Protein AF-A0A932GNV1-F1 (afdb_monomer_lite)

Structure (mmCIF, N/CA/C/O backbone):
data_AF-A0A932GNV1-F1
#
_entry.id   AF-A0A932GNV1-F1
#
loop_
_atom_site.group_PDB
_atom_site.id
_atom_site.type_symbol
_atom_site.label_atom_id
_atom_site.label_alt_id
_atom_site.label_comp_id
_atom_site.label_asym_id
_atom_site.label_entity_id
_atom_site.label_seq_id
_atom_site.pdbx_PDB_ins_code
_atom_site.Cartn_x
_atom_site.Cartn_y
_atom_site.Cartn_z
_atom_site.occupancy
_atom_site.B_iso_or_equiv
_atom_site.auth_seq_id
_atom_site.auth_comp_id
_atom_site.auth_asym_id
_atom_site.auth_atom_id
_atom_site.pdbx_PDB_model_num
ATOM 1 N N . ALA A 1 1 ? -1.303 2.553 2.630 1.00 96.12 1 ALA A N 1
ATOM 2 C CA . ALA A 1 1 ? -1.054 2.161 1.232 1.00 96.12 1 ALA A CA 1
ATOM 3 C C . ALA A 1 1 ? 0.148 2.932 0.715 1.00 96.12 1 ALA A C 1
ATOM 5 O O . ALA A 1 1 ? 0.254 4.121 0.994 1.00 96.12 1 ALA A O 1
ATOM 6 N N . VAL A 1 2 ? 1.046 2.265 0.000 1.00 97.94 2 VAL A N 1
ATOM 7 C CA . VAL A 1 2 ? 2.166 2.912 -0.697 1.00 97.94 2 VAL A CA 1
ATOM 8 C C . VAL A 1 2 ? 2.013 2.570 -2.168 1.00 97.94 2 VAL A C 1
ATOM 10 O O . VAL A 1 2 ? 1.942 1.389 -2.509 1.00 97.94 2 VAL A O 1
ATOM 13 N N . VAL A 1 3 ? 1.813 3.594 -2.993 1.00 97.81 3 VAL A N 1
ATOM 14 C CA . VAL A 1 3 ? 1.373 3.457 -4.385 1.00 97.81 3 VAL A CA 1
ATOM 15 C C . VAL A 1 3 ? 2.179 4.428 -5.249 1.00 97.81 3 VAL A C 1
AT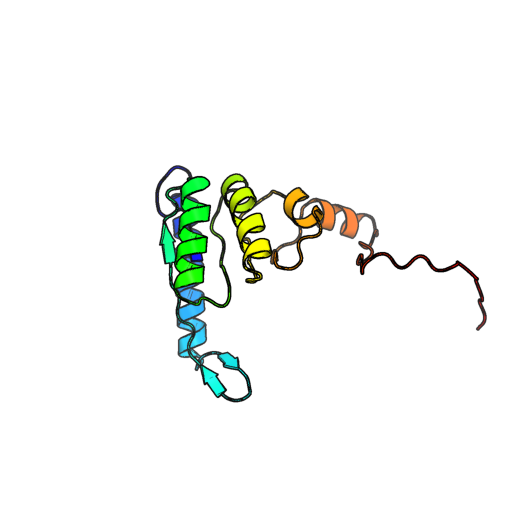OM 17 O O . VAL A 1 3 ? 2.303 5.581 -4.847 1.00 97.81 3 VAL A O 1
ATOM 20 N N . PRO A 1 4 ? 2.659 4.028 -6.441 1.00 97.69 4 PRO A N 1
ATOM 21 C CA . PRO A 1 4 ? 3.335 4.941 -7.360 1.00 97.69 4 PRO A CA 1
ATOM 22 C C . PRO A 1 4 ? 2.316 5.871 -8.023 1.00 97.69 4 PRO A C 1
ATOM 24 O O . PRO A 1 4 ? 1.792 5.564 -9.091 1.00 97.69 4 PRO A O 1
ATOM 27 N N . LEU A 1 5 ? 1.988 6.993 -7.386 1.00 97.94 5 LEU A N 1
ATOM 28 C CA . LEU A 1 5 ? 1.084 8.007 -7.942 1.00 97.94 5 LEU A CA 1
ATOM 29 C C . LEU A 1 5 ? 1.794 8.877 -8.981 1.00 97.94 5 LEU A C 1
ATOM 31 O O . LEU A 1 5 ? 1.151 9.421 -9.880 1.00 97.94 5 LEU A O 1
ATOM 35 N N . THR A 1 6 ? 3.121 8.954 -8.893 1.00 98.12 6 THR A N 1
ATOM 36 C CA . THR A 1 6 ? 3.987 9.577 -9.893 1.00 98.12 6 THR A CA 1
ATOM 37 C C . THR A 1 6 ? 5.097 8.620 -10.356 1.00 98.12 6 THR A C 1
ATOM 39 O O . THR A 1 6 ? 5.236 7.491 -9.875 1.00 98.12 6 THR A O 1
ATOM 42 N N . GLY A 1 7 ? 5.875 9.047 -11.355 1.00 97.00 7 GLY A N 1
ATOM 43 C CA . GLY A 1 7 ? 6.956 8.250 -11.940 1.00 97.00 7 GLY A CA 1
ATOM 44 C C . GLY A 1 7 ? 6.488 7.244 -13.000 1.00 97.00 7 GLY A C 1
ATOM 45 O O . GLY A 1 7 ? 5.391 7.343 -13.553 1.00 97.00 7 GLY A O 1
ATOM 46 N N . ARG A 1 8 ? 7.348 6.267 -13.321 1.00 97.69 8 ARG A N 1
ATOM 47 C CA . ARG A 1 8 ? 7.145 5.334 -14.450 1.00 97.69 8 ARG A CA 1
ATOM 48 C C . ARG A 1 8 ? 5.921 4.422 -14.315 1.00 97.69 8 ARG A C 1
ATOM 50 O O . ARG A 1 8 ? 5.425 3.933 -15.326 1.00 97.69 8 ARG A O 1
ATOM 57 N N . TYR A 1 9 ? 5.434 4.192 -13.096 1.00 97.06 9 TYR A N 1
ATOM 58 C CA . TYR A 1 9 ? 4.270 3.346 -12.827 1.00 97.06 9 TYR A CA 1
ATOM 59 C C . TYR A 1 9 ? 2.993 4.145 -12.514 1.00 97.06 9 TYR A C 1
ATOM 61 O O . TYR A 1 9 ? 1.975 3.535 -12.185 1.00 97.06 9 TYR A O 1
ATOM 69 N N . ALA A 1 10 ? 3.001 5.476 -12.684 1.00 97.38 10 ALA A N 1
ATOM 70 C CA . ALA A 1 10 ? 1.889 6.371 -12.339 1.00 97.38 10 ALA A CA 1
ATOM 71 C C . ALA A 1 10 ? 0.525 5.926 -12.895 1.00 97.38 10 ALA A C 1
ATOM 73 O O . ALA A 1 10 ? -0.484 5.960 -12.196 1.00 97.38 10 ALA A O 1
ATOM 74 N N . SER A 1 11 ? 0.483 5.451 -14.146 1.00 96.94 11 SER A N 1
ATOM 75 C CA . SER A 1 11 ? -0.765 4.986 -14.771 1.00 96.94 11 SER A CA 1
ATOM 76 C C . SER A 1 11 ? -1.371 3.765 -14.063 1.00 96.94 11 SER A C 1
ATOM 78 O O . SER A 1 11 ? -2.591 3.675 -13.910 1.00 96.94 11 SER A O 1
ATOM 80 N N . LEU A 1 12 ? -0.534 2.835 -13.592 1.00 95.50 12 LEU A N 1
ATOM 81 C CA . LEU A 1 12 ? -0.990 1.692 -12.799 1.00 95.50 12 LEU A CA 1
ATOM 82 C C . LEU A 1 12 ? -1.352 2.129 -11.378 1.00 95.50 12 LEU A C 1
ATOM 84 O O . LEU A 1 12 ? -2.379 1.704 -10.852 1.00 95.50 12 LEU A O 1
ATOM 88 N N . GLY A 1 13 ? -0.555 3.011 -10.773 1.00 97.12 13 GLY A N 1
ATOM 89 C CA . GLY A 1 13 ? -0.839 3.540 -9.444 1.00 97.12 13 GLY A CA 1
ATOM 90 C C . GLY A 1 13 ? -2.155 4.311 -9.370 1.00 97.12 13 GLY A C 1
ATOM 91 O O . GLY A 1 13 ? -2.888 4.149 -8.400 1.00 97.12 13 GLY A O 1
ATOM 92 N N . ALA A 1 14 ? -2.525 5.057 -10.414 1.00 97.69 14 ALA A N 1
ATOM 93 C CA . ALA A 1 14 ? -3.823 5.728 -10.496 1.00 97.69 14 ALA A CA 1
ATOM 94 C C . ALA A 1 14 ? -4.996 4.730 -10.462 1.00 97.69 14 ALA A C 1
ATOM 96 O O . ALA A 1 14 ? -5.965 4.933 -9.733 1.00 97.69 14 ALA A O 1
ATOM 97 N N . GLN A 1 15 ? -4.891 3.615 -11.194 1.00 96.81 15 GLN A N 1
ATOM 98 C CA . GLN A 1 15 ? -5.907 2.555 -11.168 1.00 96.81 15 GLN A CA 1
ATOM 99 C C . GLN A 1 15 ? -6.000 1.899 -9.785 1.00 96.81 15 GLN A C 1
ATOM 101 O O . GLN A 1 15 ? -7.098 1.687 -9.270 1.00 96.81 15 GLN A O 1
ATOM 106 N N . VAL A 1 16 ? -4.850 1.626 -9.161 1.00 96.81 16 VAL A N 1
ATOM 107 C CA . VAL A 1 16 ? -4.769 1.069 -7.805 1.00 96.81 16 VAL A CA 1
ATOM 108 C C . VAL A 1 16 ? -5.390 2.013 -6.772 1.00 96.81 16 VAL A C 1
ATOM 110 O O . VAL A 1 16 ? -6.21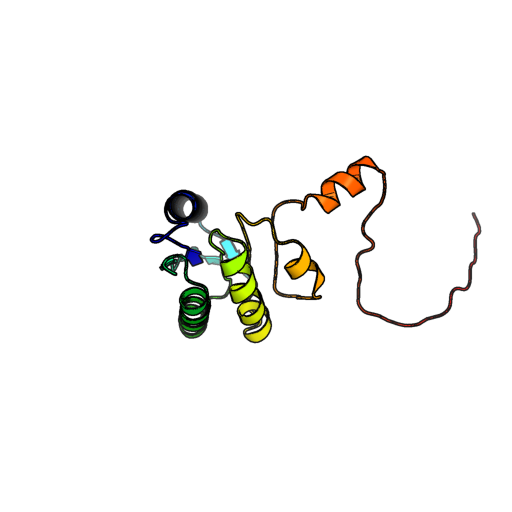1 1.574 -5.966 1.00 96.81 16 VAL A O 1
ATOM 113 N N . LYS A 1 17 ? -5.043 3.305 -6.814 1.00 97.38 17 LYS A N 1
ATOM 114 C CA . LYS A 1 17 ? -5.599 4.339 -5.933 1.00 97.38 17 LYS A CA 1
ATOM 115 C C . LYS A 1 17 ? -7.120 4.358 -6.012 1.00 97.38 17 LYS A C 1
ATOM 117 O O . LYS A 1 17 ? -7.774 4.239 -4.979 1.00 97.38 17 LYS A O 1
ATOM 122 N N . ASN A 1 18 ? -7.662 4.430 -7.227 1.00 97.69 18 ASN A N 1
ATOM 123 C CA . ASN A 1 18 ? -9.106 4.458 -7.442 1.00 97.69 18 ASN A CA 1
ATOM 124 C C . ASN A 1 18 ? -9.778 3.201 -6.871 1.00 97.69 18 ASN A C 1
ATOM 126 O O . ASN A 1 18 ? -10.798 3.299 -6.196 1.00 97.69 18 ASN A O 1
ATOM 130 N N . GLY A 1 19 ? -9.188 2.020 -7.086 1.00 96.50 19 GLY A N 1
ATOM 131 C CA . GLY A 1 19 ? -9.701 0.769 -6.527 1.00 96.50 19 GLY A CA 1
ATOM 132 C C . GLY A 1 19 ? -9.745 0.767 -4.997 1.00 96.50 19 GLY A C 1
ATOM 133 O O . GLY A 1 19 ? -10.740 0.338 -4.413 1.00 96.50 19 GLY A O 1
ATOM 134 N N . TYR A 1 20 ? -8.699 1.276 -4.338 1.00 97.38 20 TYR A N 1
ATOM 135 C CA . TYR A 1 20 ? -8.675 1.386 -2.879 1.00 97.38 20 TYR A CA 1
ATOM 136 C C . TYR A 1 20 ? -9.690 2.392 -2.342 1.00 97.38 20 TYR A C 1
ATOM 138 O O . TYR A 1 20 ? -10.375 2.086 -1.368 1.00 97.38 20 TYR A O 1
ATOM 146 N N . GLU A 1 21 ? -9.813 3.558 -2.970 1.00 97.56 21 GLU A N 1
ATOM 147 C CA . GLU A 1 21 ? -10.770 4.588 -2.556 1.00 97.56 21 GLU A CA 1
ATOM 148 C C . GLU A 1 21 ? -12.211 4.086 -2.674 1.00 97.56 21 GLU A C 1
ATOM 150 O O . GLU A 1 21 ? -12.949 4.136 -1.690 1.00 97.56 21 GLU A O 1
ATOM 155 N N . ILE A 1 22 ? -12.570 3.488 -3.816 1.00 98.06 22 ILE A N 1
ATOM 156 C CA . ILE A 1 22 ? -13.899 2.898 -4.040 1.00 98.06 22 ILE A CA 1
ATOM 157 C C . ILE A 1 22 ? -14.190 1.798 -3.012 1.00 98.06 22 ILE A C 1
ATOM 159 O O . ILE A 1 22 ? -15.284 1.739 -2.450 1.00 98.06 22 ILE A O 1
ATOM 163 N N . ALA A 1 23 ? -13.220 0.919 -2.739 1.00 96.44 23 ALA A N 1
ATOM 164 C CA . ALA A 1 23 ? -13.406 -0.161 -1.773 1.00 96.44 23 ALA A CA 1
ATOM 165 C C . ALA A 1 23 ? -13.643 0.374 -0.352 1.00 96.44 23 ALA A C 1
ATOM 167 O O . ALA A 1 23 ? -14.549 -0.093 0.338 1.00 96.44 23 ALA A O 1
ATOM 168 N N . VAL A 1 24 ? -12.852 1.357 0.084 1.00 97.56 24 VAL A N 1
ATOM 169 C CA . VAL A 1 24 ? -12.976 1.965 1.417 1.00 97.56 24 VAL A CA 1
ATOM 170 C C . VAL A 1 24 ? -14.291 2.719 1.553 1.00 97.56 24 VAL A C 1
ATOM 172 O O . VAL A 1 24 ? -14.972 2.559 2.566 1.00 97.56 24 VAL A O 1
ATOM 175 N N . GLU A 1 25 ? -14.678 3.488 0.536 1.00 97.88 25 GLU A N 1
ATOM 176 C CA . GLU A 1 25 ? -15.966 4.176 0.493 1.00 97.88 25 GLU A CA 1
ATOM 177 C C . GLU A 1 25 ? -17.119 3.180 0.632 1.00 97.88 25 GLU A C 1
ATOM 179 O O . GLU A 1 25 ? -17.949 3.318 1.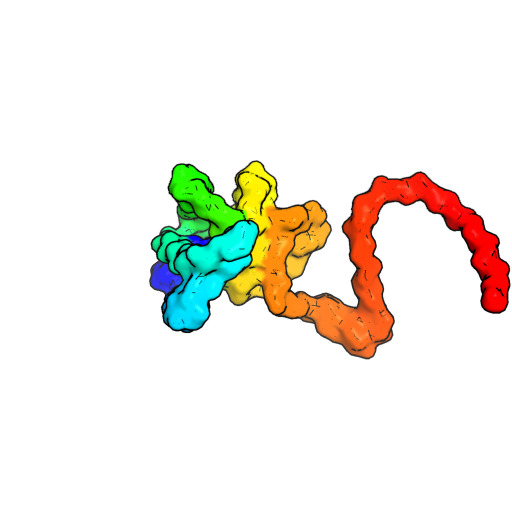531 1.00 97.88 25 GLU A O 1
ATOM 184 N N . HIS A 1 26 ? -17.124 2.127 -0.188 1.00 98.06 26 HIS A N 1
ATOM 185 C CA . HIS A 1 26 ? -18.185 1.127 -0.184 1.00 98.06 26 HIS A CA 1
ATOM 186 C C . HIS A 1 26 ? -18.281 0.379 1.156 1.00 98.06 26 HIS A C 1
ATOM 188 O O . HIS A 1 26 ? -19.373 0.239 1.710 1.00 98.06 26 HIS A O 1
ATOM 194 N N . ILE A 1 27 ? -17.148 -0.051 1.725 1.00 97.69 27 ILE A N 1
ATOM 195 C CA . ILE A 1 27 ? -17.120 -0.730 3.030 1.00 97.69 27 ILE A CA 1
ATOM 196 C C . ILE A 1 27 ? -17.627 0.202 4.134 1.00 97.69 27 ILE A C 1
ATOM 198 O O . ILE A 1 27 ? -18.435 -0.199 4.974 1.00 97.69 27 ILE A O 1
ATOM 202 N N . ASN A 1 28 ? -17.182 1.458 4.137 1.00 98.00 28 ASN A N 1
ATOM 203 C CA . ASN A 1 28 ? -17.594 2.426 5.146 1.00 98.00 28 ASN A CA 1
ATOM 204 C C . ASN A 1 28 ? -19.076 2.806 5.015 1.00 98.00 28 ASN A C 1
ATOM 206 O O . ASN A 1 28 ? -19.742 2.961 6.042 1.00 98.00 28 ASN A O 1
ATOM 210 N N . ALA A 1 29 ? -19.604 2.901 3.792 1.00 97.44 29 ALA A N 1
ATOM 211 C CA . ALA A 1 29 ? -21.026 3.114 3.523 1.00 97.44 29 ALA A CA 1
ATOM 212 C C . ALA A 1 29 ? -21.889 1.929 3.993 1.00 97.44 29 ALA A C 1
ATOM 214 O O . ALA A 1 29 ? -22.971 2.135 4.539 1.00 97.44 29 ALA A O 1
ATOM 215 N N . ALA A 1 30 ? -21.377 0.697 3.895 1.00 96.94 30 ALA A N 1
ATOM 216 C CA . ALA A 1 30 ? -22.016 -0.510 4.434 1.00 96.94 30 ALA A CA 1
ATOM 217 C C . ALA A 1 30 ? -21.949 -0.624 5.978 1.00 96.94 30 ALA A C 1
ATOM 219 O O . ALA A 1 30 ? -22.399 -1.612 6.568 1.00 96.94 30 ALA A O 1
ATOM 220 N N . GLY A 1 31 ? -21.410 0.390 6.661 1.00 94.56 31 GLY A N 1
ATOM 221 C CA . GLY A 1 31 ? -21.304 0.443 8.118 1.00 94.56 31 GLY A CA 1
ATOM 222 C C . GLY A 1 31 ? -19.962 -0.037 8.674 1.00 94.56 31 GLY A C 1
ATOM 223 O O . GLY A 1 31 ? -19.855 -0.222 9.887 1.00 94.56 31 GLY A O 1
ATOM 224 N N . GLY A 1 32 ? -18.949 -0.208 7.823 1.00 95.62 32 GLY A N 1
ATOM 225 C CA . GLY A 1 32 ? -17.586 -0.553 8.214 1.00 95.62 32 GLY A CA 1
ATOM 226 C C . GLY A 1 32 ? -17.363 -2.048 8.448 1.00 95.62 32 GLY A C 1
ATOM 227 O O . GLY A 1 32 ? -18.121 -2.901 7.990 1.00 95.62 32 GLY A O 1
ATOM 228 N N . VAL A 1 33 ? -16.294 -2.367 9.175 1.00 94.56 33 VAL A N 1
ATOM 229 C CA . VAL A 1 33 ? -15.871 -3.734 9.505 1.00 94.56 33 VAL A CA 1
ATOM 230 C C . VAL A 1 33 ? -16.130 -4.053 10.972 1.00 94.56 33 VAL A C 1
ATOM 232 O O . VAL A 1 33 ? -15.968 -3.201 11.844 1.00 94.56 33 VAL A O 1
ATOM 235 N N . THR A 1 34 ? -16.513 -5.295 11.263 1.00 95.00 34 THR A N 1
ATOM 236 C CA . THR A 1 34 ? -16.674 -5.766 12.644 1.00 95.00 34 THR A CA 1
ATOM 237 C C . THR A 1 34 ? -15.349 -6.306 13.169 1.00 95.00 34 THR A C 1
ATOM 239 O O . THR A 1 34 ? -14.837 -7.298 12.656 1.00 95.00 34 THR A O 1
ATOM 242 N N . VAL A 1 35 ? -14.822 -5.701 14.232 1.00 92.31 35 VAL A N 1
ATOM 243 C CA . VAL A 1 35 ? -13.612 -6.147 14.933 1.00 92.31 35 VAL A CA 1
ATOM 244 C C . VAL A 1 35 ? -13.950 -6.320 16.408 1.00 92.31 35 VAL A C 1
ATOM 246 O O . VAL A 1 35 ? -14.395 -5.382 17.066 1.00 92.31 35 VAL A O 1
ATOM 249 N N . GLY A 1 36 ? -13.811 -7.544 16.926 1.00 92.25 36 GLY A N 1
ATOM 250 C CA . GLY A 1 36 ? -14.141 -7.849 18.324 1.00 92.25 36 GLY A CA 1
ATOM 251 C C . GLY A 1 36 ? -15.586 -7.496 18.708 1.00 92.25 36 GLY A C 1
ATOM 252 O O . GLY A 1 36 ? -15.828 -7.008 19.807 1.00 92.25 36 GLY A O 1
ATOM 253 N N . GLY A 1 37 ? -16.538 -7.663 17.783 1.00 93.62 37 GLY A N 1
ATOM 254 C CA . GLY A 1 37 ? -17.953 -7.332 17.992 1.00 93.62 37 GLY A CA 1
ATOM 255 C C . GLY A 1 37 ? -18.312 -5.847 17.848 1.00 93.62 37 GLY A C 1
ATOM 256 O O . GLY A 1 37 ? -19.487 -5.503 17.942 1.00 93.62 37 GLY A O 1
ATOM 257 N N . LYS A 1 38 ? -17.344 -4.961 17.578 1.00 95.38 38 LYS A N 1
ATOM 258 C CA . LYS A 1 38 ? -17.581 -3.529 17.342 1.00 95.38 38 LYS A CA 1
ATOM 259 C C . LYS A 1 38 ? -17.457 -3.196 15.860 1.00 95.38 38 LYS A C 1
ATOM 261 O O . LYS A 1 38 ? -16.522 -3.651 15.208 1.00 95.38 38 LYS A O 1
ATOM 266 N N . LYS A 1 39 ? -18.371 -2.375 15.338 1.00 95.06 39 LYS A N 1
ATOM 267 C CA . LYS A 1 39 ? -18.251 -1.813 13.986 1.00 95.06 39 LYS A CA 1
ATOM 268 C C . LYS A 1 39 ? -17.257 -0.653 13.989 1.00 95.06 39 LYS A C 1
ATOM 270 O O . LYS A 1 39 ? -17.375 0.252 14.812 1.00 95.06 39 LYS A O 1
ATOM 275 N N . MET A 1 40 ? -16.305 -0.675 13.064 1.00 96.06 40 MET A N 1
ATOM 276 C CA . MET A 1 40 ? -15.290 0.362 12.884 1.00 96.06 40 MET A CA 1
ATOM 277 C C . MET A 1 40 ? -15.189 0.740 11.410 1.00 96.06 40 MET A C 1
ATOM 279 O O . MET A 1 40 ? -15.300 -0.120 10.536 1.00 96.06 40 MET A O 1
ATOM 283 N N . LYS A 1 41 ? -14.957 2.021 11.124 1.00 96.12 41 LYS A N 1
ATOM 284 C CA . LYS A 1 41 ? -14.651 2.472 9.764 1.00 96.12 41 LYS A CA 1
ATOM 285 C C . LYS A 1 41 ? -13.188 2.190 9.431 1.00 96.12 41 LYS A C 1
ATOM 287 O O . LYS A 1 41 ? -12.337 2.175 10.316 1.00 96.12 41 LYS A O 1
ATOM 292 N N . ILE A 1 42 ? -12.919 1.975 8.151 1.00 96.19 42 ILE A N 1
ATOM 293 C CA . ILE A 1 42 ? -11.570 1.872 7.607 1.00 96.19 42 ILE A CA 1
ATOM 294 C C . ILE A 1 42 ? -11.068 3.282 7.304 1.00 96.19 42 ILE A C 1
ATOM 296 O O . ILE A 1 42 ? -11.746 4.049 6.618 1.00 96.19 42 ILE A O 1
ATOM 300 N N . GLU A 1 43 ? -9.868 3.591 7.778 1.00 96.38 43 GLU A N 1
ATOM 301 C CA . GLU A 1 43 ? -9.111 4.774 7.384 1.00 96.38 43 GLU A CA 1
ATOM 302 C C . GLU A 1 43 ? -7.994 4.364 6.417 1.00 96.38 43 GLU A C 1
ATOM 304 O O . GLU A 1 43 ? -7.257 3.407 6.667 1.00 96.38 43 GLU A O 1
ATOM 309 N N . LEU A 1 44 ? -7.882 5.078 5.295 1.00 97.25 44 LEU A N 1
ATOM 310 C CA . LEU A 1 44 ? -6.878 4.821 4.268 1.00 97.25 44 LEU A CA 1
ATOM 311 C C . LEU A 1 44 ? -5.852 5.952 4.236 1.00 97.25 44 LEU A C 1
ATOM 313 O O . LEU A 1 44 ? -6.079 6.986 3.617 1.00 97.25 44 LEU A O 1
ATOM 317 N N . ALA A 1 45 ? -4.687 5.718 4.834 1.00 97.62 45 ALA A N 1
ATOM 318 C CA . ALA A 1 45 ? -3.508 6.545 4.601 1.00 97.62 45 ALA A CA 1
ATOM 319 C C . ALA A 1 45 ? -2.807 6.087 3.312 1.00 97.62 45 ALA A C 1
ATOM 321 O O . ALA A 1 45 ? -2.458 4.907 3.184 1.00 97.62 45 ALA A O 1
ATOM 322 N N . MET A 1 46 ? -2.587 6.990 2.355 1.00 97.75 46 MET A N 1
ATOM 323 C CA . MET A 1 46 ? -1.918 6.695 1.084 1.00 97.75 46 MET A CA 1
ATOM 324 C C . MET A 1 46 ? -0.722 7.622 0.874 1.00 97.75 46 MET A C 1
ATOM 326 O O . MET A 1 46 ? -0.849 8.832 1.034 1.00 97.75 46 MET A O 1
ATOM 330 N N . LEU A 1 47 ? 0.428 7.051 0.514 1.00 98.44 47 LEU A N 1
ATOM 331 C CA . LEU A 1 47 ? 1.658 7.789 0.233 1.00 98.44 47 LEU A CA 1
ATOM 332 C C . LEU A 1 47 ? 2.197 7.426 -1.151 1.00 98.44 47 LEU A C 1
ATOM 334 O O . LEU A 1 47 ? 2.174 6.254 -1.533 1.00 98.44 47 LEU A O 1
ATOM 338 N N . ASP A 1 48 ? 2.716 8.431 -1.854 1.00 98.50 48 ASP A N 1
ATOM 339 C CA . ASP A 1 48 ? 3.414 8.253 -3.126 1.00 98.50 48 ASP A CA 1
ATOM 340 C C . ASP A 1 48 ? 4.858 7.780 -2.899 1.00 98.50 48 ASP A C 1
ATOM 342 O O . ASP A 1 48 ? 5.597 8.355 -2.083 1.00 98.50 48 ASP A O 1
ATOM 346 N N . ASP A 1 49 ? 5.246 6.724 -3.612 1.00 98.12 49 ASP A N 1
ATOM 347 C CA . ASP A 1 49 ? 6.625 6.230 -3.685 1.00 98.12 49 ASP A CA 1
ATOM 348 C C . ASP A 1 49 ? 7.376 6.711 -4.935 1.00 98.12 49 ASP A C 1
ATOM 350 O O . ASP A 1 49 ? 8.578 6.480 -5.047 1.00 98.12 49 ASP A O 1
ATOM 354 N N . GLU A 1 50 ? 6.697 7.410 -5.848 1.00 98.38 50 GLU A N 1
ATOM 355 C CA . GLU A 1 50 ? 7.262 7.999 -7.065 1.00 98.38 50 GLU A CA 1
ATOM 356 C C . GLU A 1 50 ? 7.917 6.966 -8.000 1.00 98.38 50 GLU A C 1
ATOM 358 O O . GLU A 1 50 ? 8.801 7.284 -8.799 1.00 98.38 50 GLU A O 1
ATOM 363 N N . SER A 1 51 ? 7.474 5.707 -7.917 1.00 98.00 51 SER A N 1
ATOM 364 C CA . SER A 1 51 ? 8.087 4.565 -8.598 1.00 98.00 51 SER A CA 1
ATOM 365 C C . SER A 1 51 ? 9.540 4.290 -8.182 1.00 98.00 51 SER A C 1
ATOM 367 O O . SER A 1 51 ? 10.324 3.770 -8.983 1.00 98.00 51 SER A O 1
ATOM 369 N N . ASP A 1 52 ? 9.899 4.619 -6.939 1.00 98.31 52 ASP A N 1
ATOM 370 C CA . ASP A 1 52 ? 11.231 4.411 -6.374 1.00 98.31 52 ASP A CA 1
ATOM 371 C C . ASP A 1 52 ? 11.212 3.441 -5.178 1.00 98.31 52 ASP A C 1
ATOM 373 O O . ASP A 1 52 ? 10.440 3.565 -4.220 1.00 98.31 52 ASP A O 1
ATOM 377 N N . ALA A 1 53 ? 12.104 2.451 -5.217 1.00 97.38 53 ALA A N 1
ATOM 378 C CA . ALA A 1 53 ? 12.184 1.399 -4.205 1.00 97.38 53 ALA A CA 1
ATOM 379 C C . ALA A 1 53 ? 12.654 1.919 -2.833 1.00 97.38 53 ALA A C 1
ATOM 381 O O . ALA A 1 53 ? 12.179 1.458 -1.793 1.00 97.38 53 ALA A O 1
ATOM 382 N N . THR A 1 54 ? 13.549 2.910 -2.808 1.00 97.88 54 THR A N 1
ATOM 383 C CA . THR A 1 54 ? 14.034 3.522 -1.561 1.00 97.88 54 THR A CA 1
ATOM 384 C C . THR A 1 54 ? 12.920 4.327 -0.905 1.00 97.88 54 THR A C 1
ATOM 386 O O . THR A 1 54 ? 12.683 4.222 0.304 1.00 97.88 54 THR A O 1
ATOM 389 N N . LYS A 1 55 ? 12.169 5.088 -1.709 1.00 98.38 55 LYS A N 1
ATOM 390 C CA . LYS A 1 55 ? 10.985 5.809 -1.243 1.00 98.38 55 LYS A CA 1
ATOM 391 C C . LYS A 1 55 ? 9.934 4.837 -0.733 1.00 98.38 55 LYS A C 1
ATOM 393 O O . LYS A 1 55 ? 9.455 5.058 0.376 1.00 98.38 55 LYS A O 1
ATOM 398 N N . THR A 1 56 ? 9.675 3.732 -1.436 1.00 98.19 56 THR A N 1
ATOM 399 C CA . THR A 1 56 ? 8.756 2.668 -0.988 1.00 98.19 56 THR A CA 1
ATOM 400 C C . THR A 1 56 ? 9.057 2.232 0.448 1.00 98.19 56 THR A C 1
ATOM 402 O O . THR A 1 56 ? 8.168 2.257 1.301 1.00 98.19 56 THR A O 1
ATOM 405 N N . VAL A 1 57 ? 10.322 1.917 0.750 1.00 98.12 57 VAL A N 1
ATOM 406 C CA . VAL A 1 57 ? 10.763 1.552 2.107 1.00 98.12 57 VAL A CA 1
ATOM 407 C C . VAL A 1 57 ? 10.473 2.673 3.106 1.00 98.12 57 VAL A C 1
ATOM 409 O O . VAL A 1 57 ? 9.827 2.437 4.126 1.00 98.12 57 VAL A O 1
ATOM 412 N N . SER A 1 58 ? 10.889 3.905 2.799 1.00 98.38 58 SER A N 1
ATOM 413 C CA . SER A 1 58 ? 10.693 5.046 3.706 1.00 98.38 58 SER A CA 1
ATOM 414 C C . SER A 1 58 ? 9.212 5.349 3.986 1.00 98.38 58 SER A C 1
ATOM 416 O O . SER A 1 58 ? 8.855 5.709 5.110 1.00 98.38 58 SER A O 1
ATOM 418 N N . ARG A 1 59 ? 8.330 5.181 2.988 1.00 98.62 59 ARG A N 1
ATOM 419 C CA . ARG A 1 59 ? 6.882 5.389 3.129 1.00 98.62 59 ARG A CA 1
ATOM 420 C C . ARG A 1 59 ? 6.248 4.309 3.993 1.00 98.62 59 ARG A C 1
ATOM 422 O O . ARG A 1 59 ? 5.418 4.637 4.835 1.00 98.62 59 ARG A O 1
ATOM 429 N N . LEU A 1 60 ? 6.655 3.050 3.834 1.00 98.38 60 LEU A N 1
ATOM 430 C CA . LEU A 1 60 ? 6.166 1.962 4.681 1.00 98.38 60 LEU A CA 1
ATOM 431 C C . LEU A 1 60 ? 6.576 2.160 6.140 1.00 98.38 60 LEU A C 1
ATOM 433 O O . LEU A 1 60 ? 5.720 2.070 7.011 1.00 98.38 60 LEU A O 1
ATOM 437 N N . GLU A 1 61 ? 7.833 2.519 6.407 1.00 98.19 61 GLU A N 1
ATOM 438 C CA . GLU A 1 61 ? 8.291 2.830 7.770 1.00 98.19 61 GLU A CA 1
ATOM 439 C C . GLU A 1 61 ? 7.534 4.030 8.368 1.00 98.19 61 GLU A C 1
ATOM 441 O O . GLU A 1 61 ? 7.138 4.006 9.533 1.00 98.19 61 GLU A O 1
ATOM 446 N N . SER A 1 62 ? 7.246 5.054 7.555 1.00 98.38 62 SER A N 1
ATOM 447 C CA . SER A 1 62 ? 6.440 6.208 7.984 1.00 98.38 62 SER A CA 1
ATOM 448 C C . SER A 1 62 ? 5.010 5.808 8.359 1.00 98.38 62 SER A C 1
ATOM 450 O O . SER A 1 62 ? 4.485 6.277 9.366 1.00 98.38 62 SER A O 1
ATOM 452 N N . LEU A 1 63 ? 4.381 4.920 7.583 1.00 98.38 63 LEU A N 1
ATOM 453 C CA . LEU A 1 63 ? 3.063 4.374 7.914 1.00 98.38 63 LEU A CA 1
ATOM 454 C C . LEU A 1 63 ? 3.116 3.483 9.163 1.00 98.38 63 LEU A C 1
ATOM 456 O O . LEU A 1 63 ? 2.205 3.539 9.986 1.00 98.38 63 LEU A O 1
ATOM 460 N N . ALA A 1 64 ? 4.185 2.701 9.343 1.00 98.12 64 ALA A N 1
ATOM 461 C CA . ALA A 1 64 ? 4.408 1.910 10.555 1.00 98.12 64 ALA A CA 1
ATOM 462 C C . ALA A 1 64 ? 4.407 2.804 11.801 1.00 98.12 64 ALA A C 1
ATOM 464 O O . ALA A 1 64 ? 3.723 2.512 12.779 1.00 98.12 64 ALA A O 1
ATOM 465 N N . ALA A 1 65 ? 5.135 3.923 11.737 1.00 97.88 65 ALA A N 1
ATOM 466 C CA . ALA A 1 65 ? 5.218 4.903 12.816 1.00 97.88 65 ALA A CA 1
ATOM 467 C C . ALA A 1 65 ? 3.869 5.587 13.109 1.00 97.88 65 ALA A C 1
ATOM 469 O O . ALA A 1 65 ? 3.623 5.986 14.243 1.00 97.88 65 ALA A O 1
ATOM 470 N N . GLN A 1 66 ? 2.981 5.680 12.115 1.00 97.38 66 GLN A N 1
ATOM 471 C CA . GLN A 1 66 ? 1.600 6.155 12.281 1.00 97.38 66 GLN A CA 1
ATOM 472 C C . GLN A 1 66 ? 0.659 5.088 12.870 1.00 97.38 66 GLN A C 1
ATOM 474 O O . GLN A 1 66 ? -0.503 5.380 13.139 1.00 97.38 66 GLN A O 1
ATOM 479 N N . GLY A 1 67 ? 1.138 3.859 13.087 1.00 96.81 67 GLY A N 1
ATOM 480 C CA . GLY A 1 67 ? 0.367 2.791 13.721 1.00 96.81 67 GLY A CA 1
ATOM 481 C C . GLY A 1 67 ? -0.574 2.041 12.778 1.00 96.81 67 GLY A C 1
ATOM 482 O O . GLY A 1 67 ? -1.571 1.483 13.238 1.00 96.81 67 GLY A O 1
ATOM 483 N N . VAL A 1 68 ? -0.290 2.005 11.468 1.00 97.50 68 VAL A N 1
ATOM 484 C CA . VAL A 1 68 ? -1.102 1.196 10.545 1.00 97.50 68 VAL A CA 1
ATOM 485 C C . VAL A 1 68 ? -1.017 -0.291 10.893 1.00 97.50 68 VAL A C 1
ATOM 487 O O . VAL A 1 68 ? 0.040 -0.817 11.235 1.00 97.50 68 VAL A O 1
ATOM 490 N N . VAL A 1 69 ? -2.139 -0.993 10.747 1.00 96.25 69 VAL A N 1
ATOM 491 C CA . VAL A 1 69 ? -2.237 -2.430 11.057 1.00 96.25 69 VAL A CA 1
ATOM 492 C C . VAL A 1 69 ? -2.028 -3.333 9.841 1.00 96.25 69 VAL A C 1
ATOM 494 O O . VAL A 1 69 ? -1.808 -4.530 9.999 1.00 96.25 69 VAL A O 1
ATOM 497 N N . VAL A 1 70 ? -2.109 -2.777 8.627 1.00 96.81 70 VAL A N 1
ATOM 498 C CA . VAL A 1 70 ? -1.950 -3.486 7.349 1.00 96.81 70 VAL A CA 1
ATOM 499 C C . VAL A 1 70 ? -1.322 -2.546 6.320 1.00 96.81 70 VAL A C 1
ATOM 501 O O . VAL A 1 70 ? -1.696 -1.375 6.215 1.00 96.81 70 VAL A O 1
ATOM 504 N N . TYR A 1 71 ? -0.412 -3.076 5.507 1.00 98.12 71 TYR A N 1
ATOM 505 C CA . TYR A 1 71 ? 0.077 -2.417 4.305 1.00 98.12 71 TYR A CA 1
ATOM 506 C C . TYR A 1 71 ? -0.668 -2.894 3.061 1.00 98.12 71 TYR A C 1
ATOM 508 O O . TYR A 1 71 ? -0.892 -4.085 2.848 1.00 98.12 71 TYR A O 1
ATOM 516 N N . LEU A 1 72 ? -0.975 -1.936 2.193 1.00 97.06 72 LEU A N 1
ATOM 517 C CA . LEU A 1 72 ? -1.535 -2.169 0.868 1.00 97.06 72 LEU A CA 1
ATOM 518 C C . LEU A 1 72 ? -0.505 -1.732 -0.173 1.00 97.06 72 LEU A C 1
ATOM 520 O O . LEU A 1 72 ? -0.030 -0.591 -0.118 1.00 97.06 72 LEU A O 1
ATOM 524 N N . GLY A 1 73 ? -0.144 -2.651 -1.066 1.00 94.25 73 GLY A N 1
ATOM 525 C CA . GLY A 1 73 ? 0.864 -2.447 -2.099 1.00 94.25 73 GLY A CA 1
ATOM 526 C C . GLY A 1 73 ? 0.358 -1.668 -3.312 1.00 94.25 73 GLY A C 1
ATOM 527 O O . GLY A 1 73 ? -0.843 -1.613 -3.578 1.00 94.25 73 GLY A O 1
ATOM 528 N N . GLY A 1 74 ? 1.302 -1.077 -4.038 1.00 94.25 74 GLY A N 1
ATOM 529 C CA . GLY A 1 74 ? 1.091 -0.381 -5.302 1.00 94.25 74 GLY A CA 1
ATOM 530 C C . GLY A 1 74 ? 1.260 -1.298 -6.510 1.00 94.25 74 GLY A C 1
ATOM 531 O O . GLY A 1 74 ? 0.724 -2.401 -6.532 1.00 94.25 74 GLY A O 1
ATOM 532 N N . ALA A 1 75 ? 2.006 -0.825 -7.507 1.00 94.38 75 ALA A N 1
ATOM 533 C CA . ALA A 1 75 ? 2.305 -1.554 -8.735 1.00 94.38 75 ALA A CA 1
ATOM 534 C C . ALA A 1 75 ? 3.811 -1.534 -9.028 1.00 94.38 75 ALA A C 1
ATOM 536 O O . ALA A 1 75 ? 4.463 -0.517 -8.816 1.00 94.38 75 ALA A O 1
ATOM 537 N N . GLY A 1 76 ? 4.341 -2.630 -9.577 1.00 93.31 76 GLY A N 1
ATOM 538 C CA . GLY A 1 76 ? 5.750 -2.735 -9.979 1.00 93.31 76 GLY A CA 1
ATOM 539 C C . GLY A 1 76 ? 6.540 -3.731 -9.130 1.00 93.31 76 GLY A C 1
ATOM 540 O O . GLY A 1 76 ? 6.726 -3.551 -7.929 1.00 93.31 76 GLY A O 1
ATOM 541 N N . SER A 1 77 ? 7.013 -4.809 -9.763 1.00 93.12 77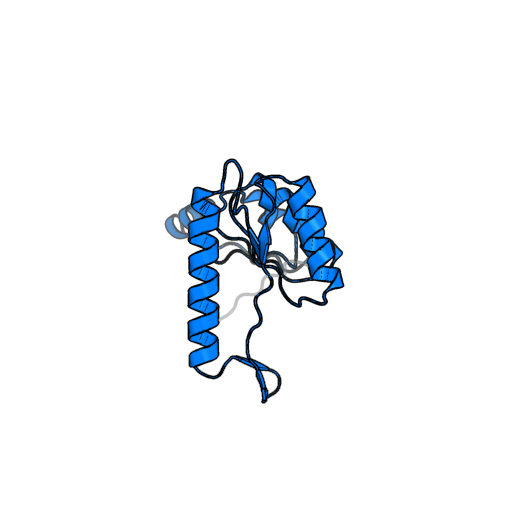 SER A N 1
ATOM 542 C CA . SER A 1 77 ? 7.689 -5.935 -9.095 1.00 93.12 77 SER A CA 1
ATOM 543 C C . SER A 1 77 ? 8.896 -5.521 -8.245 1.00 93.12 77 SER A C 1
ATOM 545 O O . SER A 1 77 ? 9.125 -6.100 -7.186 1.00 93.12 77 SER A O 1
ATOM 547 N N . ASP A 1 78 ? 9.653 -4.525 -8.694 1.00 93.50 78 ASP A N 1
ATOM 548 C CA . ASP A 1 78 ? 10.804 -3.954 -7.994 1.00 93.50 78 ASP A CA 1
ATOM 549 C C . ASP A 1 78 ? 10.409 -3.222 -6.703 1.00 93.50 78 ASP A C 1
ATOM 551 O O . ASP A 1 78 ? 11.077 -3.382 -5.682 1.00 93.50 78 ASP A O 1
ATOM 555 N N . LEU A 1 79 ? 9.281 -2.504 -6.704 1.00 96.12 79 LEU A N 1
ATOM 556 C CA . LEU A 1 79 ? 8.755 -1.854 -5.499 1.00 96.12 79 LEU A CA 1
ATOM 557 C C . LEU A 1 79 ? 8.258 -2.895 -4.490 1.00 96.12 79 LEU A C 1
ATOM 559 O O . LEU A 1 79 ? 8.529 -2.791 -3.294 1.00 96.12 79 LEU A O 1
ATOM 563 N N . HIS A 1 80 ? 7.597 -3.956 -4.968 1.00 94.62 80 HIS A N 1
ATOM 564 C CA . HIS A 1 80 ? 7.195 -5.069 -4.102 1.00 94.62 80 HIS A CA 1
ATOM 565 C C . HIS A 1 80 ? 8.398 -5.783 -3.488 1.00 94.62 80 HIS A C 1
ATOM 567 O O . HIS A 1 80 ? 8.357 -6.099 -2.302 1.00 94.62 80 HIS A O 1
ATOM 573 N N . ALA A 1 81 ? 9.474 -6.000 -4.251 1.00 93.06 81 ALA A N 1
ATOM 574 C CA . ALA A 1 81 ? 10.700 -6.610 -3.734 1.00 93.06 81 ALA A CA 1
ATOM 575 C C . ALA A 1 81 ? 11.298 -5.815 -2.560 1.00 93.06 81 ALA A C 1
ATOM 577 O O . ALA A 1 81 ? 11.800 -6.409 -1.608 1.00 93.06 81 ALA A O 1
ATOM 578 N N . ALA A 1 82 ? 11.195 -4.484 -2.591 1.00 93.88 82 ALA A N 1
ATOM 579 C CA . ALA A 1 82 ? 11.615 -3.631 -1.483 1.00 93.88 82 ALA A CA 1
ATOM 580 C C . ALA A 1 82 ? 10.623 -3.661 -0.304 1.00 93.88 82 ALA A C 1
ATOM 582 O O . ALA A 1 82 ? 11.030 -3.691 0.859 1.00 93.88 82 ALA A O 1
ATOM 583 N N . ALA A 1 83 ? 9.320 -3.691 -0.592 1.00 95.62 83 ALA A N 1
ATOM 584 C CA . ALA A 1 83 ? 8.261 -3.630 0.412 1.00 95.62 83 ALA A CA 1
ATOM 585 C C . ALA A 1 83 ? 8.187 -4.866 1.323 1.00 95.62 83 ALA A C 1
ATOM 587 O O . ALA A 1 83 ? 7.940 -4.742 2.524 1.00 95.62 83 ALA A O 1
ATOM 588 N N . VAL A 1 84 ? 8.394 -6.062 0.769 1.00 93.00 84 VAL A N 1
ATOM 589 C CA . VAL A 1 84 ? 8.183 -7.324 1.499 1.00 93.00 84 VAL A CA 1
ATOM 590 C C . VAL A 1 84 ? 9.111 -7.508 2.693 1.00 93.00 84 VAL A C 1
ATOM 592 O O . VAL A 1 84 ? 8.662 -7.943 3.750 1.00 93.00 84 VAL A O 1
ATOM 595 N N . SER A 1 85 ? 10.370 -7.091 2.577 1.00 91.00 85 SER A N 1
ATOM 596 C CA . SER A 1 85 ? 11.325 -7.149 3.687 1.00 91.00 85 SER A CA 1
ATOM 597 C C . SER A 1 85 ? 10.898 -6.251 4.850 1.00 91.00 85 SER A C 1
ATOM 599 O O . SER A 1 85 ? 11.099 -6.601 6.012 1.00 91.00 85 SER A O 1
ATOM 601 N N . ILE A 1 86 ? 10.263 -5.111 4.551 1.00 95.75 86 ILE A N 1
ATOM 602 C CA . ILE A 1 86 ? 9.736 -4.189 5.566 1.00 95.75 86 ILE A CA 1
ATOM 603 C C . ILE A 1 86 ? 8.495 -4.768 6.242 1.00 95.75 86 ILE A C 1
ATOM 605 O O . ILE A 1 86 ? 8.367 -4.674 7.461 1.00 95.75 86 ILE A O 1
ATOM 609 N N . ALA A 1 87 ? 7.613 -5.418 5.482 1.00 95.75 87 ALA A N 1
ATOM 610 C CA . ALA A 1 87 ? 6.446 -6.106 6.031 1.00 95.75 87 ALA A CA 1
ATOM 611 C C . ALA A 1 87 ? 6.840 -7.186 7.050 1.00 95.75 87 ALA A C 1
ATOM 613 O O . ALA A 1 87 ? 6.317 -7.212 8.165 1.00 95.75 87 ALA A O 1
ATOM 614 N N . GLU A 1 88 ? 7.818 -8.026 6.701 1.00 93.88 88 GLU A N 1
ATOM 615 C CA . GLU A 1 88 ? 8.348 -9.054 7.602 1.00 93.88 88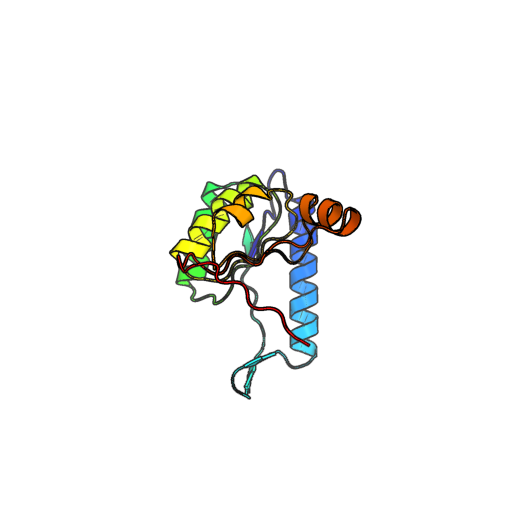 GLU A CA 1
ATOM 616 C C . GLU A 1 88 ? 9.018 -8.468 8.837 1.00 93.88 88 GLU A C 1
ATOM 618 O O . GLU A 1 88 ? 8.729 -8.887 9.960 1.00 93.88 88 GLU A O 1
ATOM 623 N N . LYS A 1 89 ? 9.902 -7.483 8.636 1.00 95.31 89 LYS A N 1
ATOM 624 C CA . LYS A 1 89 ? 10.620 -6.807 9.720 1.00 95.31 89 LYS A CA 1
ATOM 625 C C . LYS A 1 89 ? 9.641 -6.195 10.722 1.00 95.31 89 LYS A C 1
ATOM 627 O O . LYS A 1 89 ? 9.781 -6.413 11.925 1.00 95.31 89 LYS A O 1
ATOM 632 N N . ASN A 1 90 ? 8.645 -5.467 10.221 1.00 97.25 90 ASN A N 1
ATOM 633 C CA . ASN A 1 90 ? 7.685 -4.746 11.054 1.00 97.25 90 ASN A CA 1
ATOM 634 C C . ASN A 1 90 ? 6.559 -5.658 11.561 1.00 97.25 90 ASN A C 1
ATOM 636 O O . ASN A 1 90 ? 5.780 -5.231 12.407 1.00 97.25 90 ASN A O 1
ATOM 640 N N . LYS A 1 91 ? 6.487 -6.912 11.083 1.00 96.81 91 LYS A N 1
ATOM 641 C CA . LYS A 1 91 ? 5.417 -7.873 11.393 1.00 96.81 91 LYS A CA 1
ATOM 642 C C . LYS A 1 91 ? 4.026 -7.301 11.107 1.00 96.81 91 LYS A C 1
ATOM 644 O O . LYS A 1 91 ? 3.069 -7.558 11.836 1.00 96.81 91 LYS A O 1
ATOM 649 N N . ILE A 1 92 ? 3.926 -6.515 10.037 1.00 97.94 92 ILE A N 1
ATOM 650 C CA . ILE A 1 92 ? 2.679 -5.916 9.566 1.00 97.94 92 ILE A CA 1
ATOM 651 C C . ILE A 1 92 ? 2.299 -6.625 8.265 1.00 97.94 92 ILE A C 1
ATOM 653 O O . ILE A 1 92 ? 3.097 -6.610 7.324 1.00 97.94 92 ILE A O 1
ATOM 657 N N . PRO A 1 93 ? 1.103 -7.239 8.183 1.00 96.44 93 PRO A N 1
ATOM 658 C CA . PRO A 1 93 ? 0.633 -7.881 6.964 1.00 96.44 93 PRO A CA 1
ATOM 659 C C . PRO A 1 93 ? 0.682 -6.934 5.764 1.00 96.44 93 PRO A C 1
ATOM 661 O O . PRO A 1 93 ? 0.208 -5.802 5.828 1.00 96.44 93 PRO A O 1
ATOM 664 N N . TYR A 1 94 ? 1.220 -7.424 4.657 1.00 96.19 94 TYR A N 1
ATOM 665 C CA . TYR A 1 94 ? 1.356 -6.722 3.396 1.00 96.19 94 TYR A CA 1
ATOM 666 C C . TYR A 1 94 ? 0.572 -7.438 2.310 1.00 96.19 94 TYR A C 1
ATOM 668 O O . TYR A 1 94 ? 0.839 -8.598 1.992 1.00 96.19 94 TYR A O 1
ATOM 676 N N . LEU A 1 95 ? -0.378 -6.724 1.714 1.00 94.75 95 LEU A N 1
ATOM 677 C CA . LEU A 1 95 ? -1.127 -7.192 0.559 1.00 94.75 95 LEU A CA 1
ATOM 678 C C . LEU A 1 95 ? -0.506 -6.624 -0.721 1.00 94.75 95 LEU A C 1
ATOM 680 O O . LEU A 1 95 ? -0.682 -5.448 -1.039 1.00 94.75 95 LEU A O 1
ATOM 684 N N . GLY A 1 96 ? 0.216 -7.463 -1.462 1.00 91.94 96 GLY A N 1
ATOM 685 C CA . GLY A 1 96 ? 0.775 -7.105 -2.763 1.00 91.94 96 GLY A CA 1
ATOM 686 C C . GLY A 1 96 ? -0.253 -7.275 -3.881 1.00 91.94 96 GLY A C 1
ATOM 687 O O . GLY A 1 96 ? -0.898 -8.322 -3.981 1.00 91.94 96 GLY A O 1
ATOM 688 N N . ILE A 1 97 ? -0.355 -6.288 -4.769 1.00 90.25 97 ILE A N 1
ATOM 689 C CA . ILE A 1 97 ? -1.200 -6.316 -5.973 1.00 90.25 97 ILE A CA 1
ATOM 690 C C . ILE A 1 97 ? -0.401 -5.889 -7.209 1.00 90.25 97 ILE A C 1
ATOM 692 O O . ILE A 1 97 ? 0.697 -5.385 -7.062 1.00 90.25 97 ILE A O 1
ATOM 696 N N . ALA A 1 98 ? -0.906 -6.134 -8.421 1.00 86.38 98 ALA A N 1
ATOM 697 C CA . ALA A 1 98 ? -0.294 -5.635 -9.664 1.00 86.38 98 ALA A CA 1
ATOM 698 C C . ALA A 1 98 ? 1.211 -5.976 -9.851 1.00 86.38 98 ALA A C 1
ATOM 700 O O . ALA A 1 98 ? 2.014 -5.128 -10.249 1.00 86.38 98 ALA A O 1
ATOM 701 N N . PHE A 1 99 ? 1.598 -7.236 -9.594 1.00 83.50 99 PHE A N 1
ATOM 702 C CA . PHE A 1 99 ? 2.993 -7.692 -9.706 1.00 83.50 99 PHE A CA 1
ATOM 703 C C . PHE A 1 99 ? 3.159 -9.140 -10.175 1.00 83.50 99 PHE A C 1
ATOM 705 O O . PHE A 1 99 ? 2.373 -10.027 -9.828 1.00 83.50 99 PHE A O 1
ATOM 712 N N . ALA A 1 100 ? 4.246 -9.390 -10.907 1.00 81.75 100 ALA A N 1
ATOM 713 C CA . ALA A 1 100 ? 4.579 -10.707 -11.458 1.00 81.75 100 ALA A CA 1
ATOM 714 C C . ALA A 1 100 ? 5.586 -11.502 -10.606 1.00 81.75 100 ALA A C 1
ATOM 716 O O . ALA A 1 100 ? 5.774 -12.691 -10.835 1.00 81.75 100 ALA A O 1
ATOM 717 N N . LEU A 1 101 ? 6.244 -10.862 -9.637 1.00 78.25 101 LEU A N 1
ATOM 718 C CA . LEU A 1 101 ? 7.350 -11.451 -8.878 1.00 78.25 101 LEU A CA 1
ATOM 719 C C . LEU A 1 101 ? 6.899 -12.606 -7.968 1.00 78.25 101 LEU A C 1
ATOM 721 O O . LEU A 1 101 ? 6.429 -12.387 -6.856 1.00 78.25 101 LEU A O 1
ATOM 725 N N . GLU A 1 102 ? 7.046 -13.846 -8.435 1.00 77.81 102 GLU A N 1
ATOM 726 C CA . GLU A 1 102 ? 6.680 -15.040 -7.659 1.00 77.81 102 GLU A CA 1
ATOM 727 C C . GLU A 1 102 ? 7.706 -15.369 -6.571 1.00 77.81 102 GLU A C 1
ATOM 729 O O . GLU A 1 102 ? 7.321 -15.745 -5.467 1.00 77.81 102 GLU A O 1
ATOM 734 N N . SER A 1 103 ? 8.998 -15.167 -6.853 1.00 77.00 103 SER A N 1
ATOM 735 C CA . SER A 1 103 ? 10.106 -15.575 -5.976 1.00 77.00 103 SER A CA 1
ATOM 736 C C . SER A 1 103 ? 10.040 -14.959 -4.581 1.00 77.00 103 SER A C 1
ATOM 738 O O . SER A 1 103 ? 10.481 -15.566 -3.612 1.00 77.00 103 SER A O 1
ATOM 740 N N . VAL A 1 104 ? 9.453 -13.772 -4.452 1.00 74.06 104 VAL A N 1
ATOM 741 C CA . VAL A 1 104 ? 9.239 -13.109 -3.163 1.00 74.06 104 VAL A CA 1
ATOM 742 C C . VAL A 1 104 ? 8.269 -13.882 -2.265 1.00 74.06 104 VAL A C 1
ATOM 744 O O . VAL A 1 104 ? 8.447 -13.906 -1.053 1.00 74.06 104 VAL A O 1
ATOM 747 N N . LEU A 1 105 ? 7.279 -14.568 -2.837 1.00 74.38 105 LEU A N 1
ATOM 748 C CA . LEU A 1 105 ? 6.349 -15.405 -2.071 1.00 74.38 105 LEU A CA 1
ATOM 749 C C . LEU A 1 105 ? 6.980 -16.742 -1.653 1.00 74.38 105 LEU A C 1
ATOM 751 O O . LEU A 1 105 ? 6.480 -17.412 -0.754 1.00 74.38 105 LEU A O 1
ATOM 755 N N . GLU A 1 106 ? 8.080 -17.136 -2.293 1.00 73.12 106 GLU A N 1
ATOM 756 C CA . GLU A 1 106 ? 8.764 -18.412 -2.054 1.00 73.12 106 GLU A CA 1
ATOM 757 C C . GLU A 1 106 ? 9.862 -18.309 -0.985 1.00 73.12 106 GLU A C 1
ATOM 759 O O . GLU A 1 106 ? 10.350 -19.326 -0.498 1.00 73.12 106 GLU A O 1
ATOM 764 N N . GLN A 1 107 ? 10.203 -17.092 -0.550 1.00 76.56 107 GLN A N 1
ATOM 765 C CA . GLN A 1 107 ? 11.250 -16.820 0.445 1.00 76.56 107 GLN A CA 1
ATOM 766 C C . GLN A 1 107 ? 10.847 -17.137 1.899 1.00 76.56 107 GLN A C 1
ATOM 768 O O . GLN A 1 107 ? 11.609 -16.876 2.826 1.00 76.56 107 GLN A O 1
ATOM 773 N N . GLY A 1 108 ? 9.668 -17.727 2.127 1.00 79.75 108 GLY A N 1
ATOM 774 C CA . GLY A 1 108 ? 9.209 -18.129 3.464 1.00 79.75 108 GLY A CA 1
ATOM 775 C C . GLY A 1 108 ? 8.666 -16.983 4.326 1.00 79.75 108 GLY A C 1
ATOM 776 O O . GLY A 1 108 ? 8.494 -17.153 5.535 1.00 79.75 108 GLY A O 1
ATOM 777 N N . PHE A 1 109 ? 8.385 -15.839 3.706 1.00 85.75 109 PHE A N 1
ATOM 778 C CA . PHE A 1 109 ? 7.735 -14.682 4.312 1.00 85.75 109 PHE A CA 1
ATOM 779 C C . PHE A 1 109 ? 6.340 -15.033 4.853 1.00 85.75 109 PHE A C 1
ATOM 781 O O . PHE A 1 109 ? 5.558 -15.726 4.200 1.00 85.75 109 PHE A O 1
ATOM 788 N N . ARG A 1 110 ? 6.044 -14.592 6.081 1.00 89.88 110 ARG A N 1
ATOM 789 C CA . ARG A 1 110 ? 4.807 -14.912 6.821 1.00 89.88 110 ARG A CA 1
ATOM 790 C C . ARG A 1 110 ? 3.774 -13.788 6.805 1.00 89.88 110 ARG A C 1
ATOM 792 O O . ARG A 1 110 ? 2.600 -14.041 7.058 1.00 89.88 110 ARG A O 1
ATOM 799 N N . TYR A 1 111 ? 4.211 -12.568 6.536 1.00 93.25 111 TYR A N 1
ATOM 800 C CA . TYR A 1 111 ? 3.424 -11.342 6.522 1.00 93.25 111 TYR A CA 1
ATOM 801 C C . TYR A 1 111 ? 3.153 -10.846 5.100 1.00 93.25 111 TYR A C 1
ATOM 803 O O . TYR A 1 111 ? 2.603 -9.765 4.940 1.00 93.25 111 TYR A O 1
ATOM 811 N N . VAL A 1 112 ? 3.487 -11.612 4.059 1.00 91.50 112 VAL A N 1
ATOM 812 C CA . VAL A 1 112 ? 3.273 -11.224 2.658 1.00 91.50 112 VAL A CA 1
ATOM 813 C C . VAL A 1 112 ? 2.152 -12.051 2.036 1.00 91.50 112 VAL A C 1
ATOM 815 O O . VAL A 1 112 ? 2.209 -13.279 2.000 1.00 91.50 112 VAL A O 1
ATOM 818 N N . PHE A 1 113 ? 1.153 -11.367 1.484 1.00 90.88 113 PHE A N 1
ATOM 819 C CA . PHE A 1 113 ? -0.033 -11.971 0.884 1.00 90.88 113 PHE A CA 1
ATOM 820 C C . PHE A 1 113 ? -0.257 -11.435 -0.533 1.00 90.88 113 PHE A C 1
ATOM 822 O O . PHE A 1 113 ? -0.050 -10.254 -0.811 1.00 90.88 113 PHE A O 1
ATOM 829 N N . SER A 1 114 ? -0.717 -12.300 -1.439 1.00 89.00 114 SER A N 1
ATOM 830 C CA . SER A 1 114 ? -1.100 -11.929 -2.804 1.00 89.00 114 SER A CA 1
ATOM 831 C C . SER A 1 114 ? -2.500 -12.474 -3.107 1.00 89.00 114 SER A C 1
ATOM 833 O O . SER A 1 114 ? -2.712 -13.676 -2.947 1.00 89.00 114 SER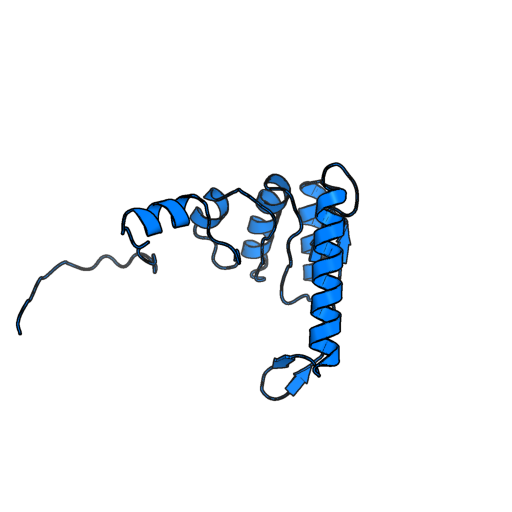 A O 1
ATOM 835 N N . PRO A 1 115 ? -3.464 -11.633 -3.527 1.00 84.88 115 PRO A N 1
ATOM 836 C CA . PRO A 1 115 ? -4.855 -12.051 -3.698 1.00 84.88 115 PRO A CA 1
ATOM 837 C C . PRO A 1 115 ? -5.144 -12.719 -5.053 1.00 84.88 115 PRO A C 1
ATOM 839 O O . PRO A 1 115 ? -6.290 -13.062 -5.328 1.00 84.88 115 PRO A O 1
ATOM 842 N N . PHE A 1 116 ? -4.142 -12.898 -5.916 1.00 80.38 116 PHE A N 1
ATOM 843 C CA . PHE A 1 116 ? -4.301 -13.476 -7.251 1.00 80.38 116 PHE A CA 1
ATOM 844 C C . PHE A 1 116 ? -3.337 -14.651 -7.452 1.00 80.38 116 PHE A C 1
ATOM 846 O O . PHE A 1 116 ? -2.221 -14.623 -6.924 1.00 80.38 116 PHE A O 1
ATOM 853 N N . PRO A 1 117 ? -3.752 -15.692 -8.199 1.00 78.19 117 PRO A N 1
ATOM 854 C CA . PRO A 1 117 ? -2.898 -16.838 -8.470 1.00 78.19 117 PRO A CA 1
ATOM 855 C C . PRO A 1 117 ? -1.679 -16.409 -9.281 1.00 78.19 117 PRO A C 1
ATOM 857 O O . PRO A 1 117 ? -1.760 -15.525 -10.139 1.00 78.19 117 PRO A O 1
ATOM 860 N N . LYS A 1 118 ? -0.548 -17.058 -9.020 1.00 81.06 118 LYS A N 1
ATOM 861 C CA . LYS A 1 118 ? 0.656 -16.876 -9.822 1.00 81.06 118 LYS A CA 1
ATOM 862 C C . LYS A 1 118 ? 0.637 -17.793 -11.046 1.00 81.06 118 LYS A C 1
ATOM 864 O O . LYS A 1 118 ? -0.112 -18.771 -11.087 1.00 81.06 118 LYS A O 1
ATOM 869 N N . SER A 1 119 ? 1.430 -17.478 -12.066 1.00 78.31 119 SER A N 1
ATOM 870 C CA . SER A 1 119 ? 1.439 -18.235 -13.325 1.00 78.31 119 SER A CA 1
ATOM 871 C C . SER A 1 119 ? 1.770 -19.705 -13.077 1.00 78.31 119 SER A C 1
ATOM 873 O O . SER A 1 119 ? 1.108 -20.593 -13.619 1.00 78.31 119 SER A O 1
ATOM 875 N N . SER A 1 120 ? 2.718 -19.976 -12.177 1.00 75.69 120 SER A N 1
ATOM 876 C CA . SER A 1 120 ? 3.047 -21.344 -11.763 1.00 75.69 120 SER A CA 1
ATOM 877 C C . SER A 1 120 ? 1.882 -22.078 -11.080 1.00 75.69 120 SER A C 1
ATOM 879 O O . SER A 1 120 ? 1.723 -23.284 -11.279 1.00 75.69 120 SER A O 1
ATOM 881 N N . ASP A 1 121 ? 1.023 -21.379 -10.329 1.00 74.25 121 ASP A N 1
ATOM 882 C CA . ASP A 1 121 ? -0.173 -21.966 -9.706 1.00 74.25 121 ASP A CA 1
ATOM 883 C C . ASP A 1 121 ? -1.208 -22.396 -10.748 1.00 74.25 121 ASP A C 1
ATOM 885 O O . ASP A 1 121 ? -1.882 -23.418 -10.587 1.00 74.25 121 ASP A O 1
ATOM 889 N N . MET A 1 122 ? -1.323 -21.633 -11.834 1.00 75.19 122 MET A N 1
ATOM 890 C CA . MET A 1 122 ? -2.243 -21.936 -12.928 1.00 75.19 122 MET A CA 1
ATOM 891 C C . MET A 1 122 ? -1.784 -23.160 -13.722 1.00 75.19 122 MET A C 1
ATOM 893 O O . MET A 1 122 ? -2.605 -24.024 -14.038 1.00 75.19 122 MET A O 1
ATOM 897 N N . VAL A 1 123 ? -0.474 -23.281 -13.975 1.00 74.31 123 VAL A N 1
ATOM 898 C CA . VAL A 1 123 ? 0.112 -24.472 -14.613 1.00 74.31 123 VAL A CA 1
ATOM 899 C C . VAL A 1 123 ? -0.139 -25.712 -13.755 1.00 74.31 123 VAL A C 1
ATOM 901 O O . VAL A 1 123 ? -0.686 -26.695 -14.248 1.00 74.31 123 VAL A O 1
ATOM 904 N N . LYS A 1 124 ? 0.151 -25.634 -12.454 1.00 72.62 124 LYS A N 1
ATOM 905 C CA . LYS A 1 124 ? -0.063 -26.724 -11.488 1.00 72.62 124 LYS A CA 1
ATOM 906 C C . LYS A 1 124 ? -1.524 -27.166 -11.391 1.00 72.62 124 LYS A C 1
ATOM 908 O O . LYS A 1 124 ? -1.824 -28.358 -11.379 1.00 72.62 124 LYS A O 1
ATOM 913 N N . ARG A 1 125 ? -2.464 -26.213 -11.404 1.00 67.56 125 ARG A N 1
ATOM 914 C CA . ARG A 1 125 ? -3.905 -26.520 -11.466 1.00 67.56 125 ARG A CA 1
ATOM 915 C C . ARG A 1 125 ? -4.290 -27.270 -12.737 1.00 67.56 125 ARG A C 1
ATOM 917 O O . ARG A 1 125 ? -5.160 -28.133 -12.674 1.00 67.56 125 ARG A O 1
ATOM 924 N N . ARG A 1 126 ? -3.664 -26.952 -13.873 1.00 61.88 126 ARG A N 1
ATOM 925 C CA . ARG A 1 126 ? -3.926 -27.626 -15.151 1.00 61.88 126 ARG A CA 1
ATOM 926 C C . ARG A 1 126 ? -3.331 -29.034 -15.200 1.00 61.88 126 ARG A C 1
ATOM 928 O O . ARG A 1 126 ? -3.948 -29.907 -15.799 1.00 61.88 126 ARG A O 1
ATOM 935 N N . THR A 1 127 ? -2.171 -29.251 -14.584 1.00 67.25 127 THR A N 1
ATOM 936 C CA . THR A 1 127 ? -1.472 -30.548 -14.566 1.00 67.25 127 THR A CA 1
ATOM 937 C C . THR A 1 127 ? -1.916 -31.475 -13.430 1.00 67.25 127 THR A C 1
ATOM 939 O O . THR A 1 127 ? -1.571 -32.652 -13.445 1.00 67.25 127 THR A O 1
ATOM 942 N N . GLY A 1 128 ? -2.709 -30.988 -12.468 1.00 55.47 128 GLY A N 1
ATOM 943 C CA . GLY A 1 128 ? -3.202 -31.774 -11.329 1.00 55.47 128 GLY A CA 1
ATOM 944 C C . GLY A 1 128 ? -2.261 -31.799 -10.118 1.00 55.47 128 GLY A C 1
ATOM 945 O O . GLY A 1 128 ? -2.541 -32.482 -9.134 1.00 55.47 128 GLY A O 1
ATOM 946 N N . GLU A 1 129 ? -1.173 -31.029 -10.139 1.00 52.00 129 GLU A N 1
ATOM 947 C CA . GLU A 1 129 ? -0.241 -30.916 -9.016 1.00 52.00 129 GLU A CA 1
ATOM 948 C C . GLU A 1 129 ? -0.771 -29.912 -7.978 1.00 52.00 129 GLU A C 1
ATOM 950 O O . GLU A 1 129 ? -0.829 -28.706 -8.213 1.00 52.00 129 GLU A O 1
ATOM 955 N N . ARG A 1 130 ? -1.165 -30.373 -6.782 1.00 49.91 130 ARG A N 1
ATOM 956 C CA . ARG A 1 130 ? -1.436 -29.462 -5.653 1.00 49.91 130 ARG A CA 1
ATOM 957 C C . ARG A 1 130 ? -0.121 -29.039 -5.001 1.00 49.91 130 ARG A C 1
ATOM 959 O O . ARG A 1 130 ? 0.695 -29.888 -4.653 1.00 49.91 130 ARG A O 1
ATOM 966 N N . ARG A 1 131 ? 0.052 -27.735 -4.744 1.00 51.66 131 ARG A N 1
ATOM 967 C CA . ARG A 1 131 ? 1.090 -27.248 -3.818 1.00 51.66 131 ARG A CA 1
ATOM 968 C C . ARG A 1 131 ? 0.873 -27.919 -2.452 1.00 51.66 131 ARG A C 1
ATOM 970 O O . ARG A 1 131 ? -0.208 -27.796 -1.877 1.00 51.66 131 ARG A O 1
ATOM 977 N N . SER A 1 132 ? 1.887 -28.610 -1.926 1.00 43.34 132 SER A N 1
ATOM 978 C CA . SER A 1 132 ? 1.909 -28.970 -0.508 1.00 43.34 132 SER A CA 1
ATOM 979 C C . SER A 1 132 ? 2.034 -27.677 0.291 1.00 43.34 132 SER A C 1
ATOM 981 O O . SER A 1 132 ? 2.985 -26.924 0.084 1.00 43.34 132 SER A O 1
ATOM 983 N N . ALA A 1 133 ? 1.084 -27.399 1.180 1.00 36.56 133 ALA A N 1
ATOM 984 C CA . ALA A 1 133 ? 1.226 -26.316 2.139 1.00 36.56 133 ALA A CA 1
ATOM 985 C C . ALA A 1 133 ? 2.418 -26.644 3.050 1.00 36.56 133 ALA A C 1
ATOM 987 O O . ALA A 1 133 ? 2.344 -27.557 3.871 1.00 36.56 133 ALA A O 1
ATOM 988 N N . THR A 1 134 ? 3.541 -25.955 2.868 1.00 36.56 134 THR A N 1
ATOM 989 C CA . THR A 1 134 ? 4.720 -26.129 3.717 1.00 36.56 134 THR A CA 1
ATOM 990 C C . THR A 1 134 ? 4.456 -25.456 5.062 1.00 36.56 134 THR A C 1
ATOM 992 O O . THR A 1 134 ? 4.828 -24.308 5.289 1.00 36.56 134 THR A O 1
ATOM 995 N N . THR A 1 135 ? 3.796 -26.167 5.977 1.00 34.84 135 THR A N 1
ATOM 996 C CA . THR A 1 135 ? 3.996 -25.935 7.410 1.00 34.84 135 THR A CA 1
ATOM 997 C C . THR A 1 135 ? 5.417 -26.382 7.753 1.00 34.84 135 THR A C 1
ATOM 999 O O . THR A 1 135 ? 5.917 -27.364 7.205 1.00 34.84 135 THR A O 1
ATOM 1002 N N . GLY A 1 136 ? 6.087 -25.604 8.601 1.00 29.91 136 GLY A N 1
ATOM 1003 C CA . GLY A 1 136 ? 7.500 -25.751 8.933 1.00 29.91 136 GLY A CA 1
ATOM 1004 C C . GLY A 1 136 ? 7.948 -27.187 9.221 1.00 29.91 136 GLY A C 1
ATOM 1005 O O . GLY A 1 136 ? 7.249 -27.983 9.840 1.00 29.91 136 GLY A O 1
ATOM 1006 N N . ASN A 1 137 ? 9.164 -27.462 8.760 1.00 34.03 137 ASN A N 1
ATOM 1007 C CA . ASN A 1 137 ? 9.985 -28.634 9.023 1.00 34.03 137 ASN A CA 1
ATOM 1008 C C . ASN A 1 137 ? 9.823 -29.196 10.451 1.00 34.03 137 ASN A C 1
ATOM 1010 O O . ASN A 1 137 ? 10.373 -28.649 11.405 1.00 34.03 137 ASN A O 1
ATOM 1014 N N . ALA A 1 138 ? 9.155 -30.342 10.566 1.00 32.97 138 ALA A N 1
ATOM 1015 C CA . ALA A 1 138 ? 9.372 -31.298 11.640 1.00 32.97 138 ALA A CA 1
ATOM 1016 C C . ALA A 1 138 ? 9.724 -32.648 11.001 1.00 32.97 138 ALA A C 1
ATOM 1018 O O . ALA A 1 138 ? 8.879 -33.347 10.441 1.00 32.97 138 ALA A O 1
ATOM 1019 N N . LYS A 1 139 ? 11.013 -32.997 11.055 1.00 37.56 139 LYS A N 1
ATOM 1020 C CA . LYS A 1 139 ? 11.518 -34.346 10.781 1.00 37.56 139 LYS A CA 1
ATOM 1021 C C . LYS A 1 139 ? 10.752 -35.357 11.646 1.00 37.56 139 LYS A C 1
ATOM 1023 O O . LYS A 1 139 ? 10.824 -35.286 12.867 1.00 37.56 139 LYS A O 1
ATOM 1028 N N . GLY A 1 140 ? 10.091 -36.334 11.026 1.00 31.81 140 GLY A N 1
ATOM 1029 C CA . GLY A 1 140 ? 9.403 -37.400 11.756 1.00 31.81 140 GLY A CA 1
ATOM 1030 C C . GLY A 1 140 ? 8.894 -38.518 10.851 1.00 31.81 140 GLY A C 1
ATOM 1031 O O . GLY A 1 140 ? 7.795 -38.435 10.328 1.00 31.81 140 GLY A O 1
ATOM 1032 N N . LYS A 1 141 ? 9.745 -39.531 10.654 1.00 33.03 141 LYS A N 1
ATOM 1033 C CA . LYS A 1 141 ? 9.484 -40.932 10.263 1.00 33.03 141 LYS A CA 1
ATOM 1034 C C . LYS A 1 141 ? 8.191 -41.237 9.479 1.00 33.03 141 LYS A C 1
ATOM 1036 O O . LYS A 1 141 ? 7.098 -41.297 10.030 1.00 33.03 141 LYS A O 1
ATOM 1041 N N . ARG A 1 142 ? 8.366 -41.623 8.208 1.00 37.16 142 ARG A N 1
ATOM 1042 C CA . ARG A 1 142 ? 7.386 -42.433 7.470 1.00 37.16 142 ARG A CA 1
ATOM 1043 C C . ARG A 1 142 ? 7.261 -43.800 8.151 1.00 37.16 142 ARG A C 1
ATOM 1045 O O . ARG A 1 142 ? 8.218 -44.567 8.147 1.00 37.16 142 ARG A O 1
ATOM 1052 N N . ALA A 1 143 ? 6.084 -44.111 8.675 1.00 33.62 143 ALA A N 1
ATOM 1053 C CA . ALA A 1 143 ? 5.631 -45.478 8.886 1.00 33.62 143 ALA A CA 1
ATOM 1054 C C . ALA A 1 143 ? 4.237 -45.567 8.265 1.00 33.62 143 ALA A C 1
ATOM 1056 O O . ALA A 1 143 ? 3.309 -44.886 8.695 1.00 33.62 143 ALA A O 1
ATOM 1057 N N . GLY A 1 144 ? 4.134 -46.312 7.168 1.00 35.09 144 GLY A N 1
ATOM 1058 C CA . GLY A 1 144 ? 2.864 -46.553 6.505 1.00 35.09 144 GLY A CA 1
ATOM 1059 C C . GLY A 1 144 ? 2.028 -47.535 7.306 1.00 35.09 144 GLY A C 1
ATOM 1060 O O . GLY A 1 144 ? 2.553 -48.552 7.742 1.00 35.09 144 GLY A O 1
ATOM 1061 N N . ILE A 1 145 ? 0.735 -47.251 7.435 1.00 31.88 145 ILE A N 1
ATOM 1062 C CA . ILE A 1 145 ? -0.295 -48.241 7.752 1.00 31.88 145 ILE A CA 1
ATOM 1063 C C . ILE A 1 145 ? -1.532 -47.855 6.925 1.00 31.88 145 ILE A C 1
ATOM 1065 O O . ILE A 1 145 ? -2.152 -46.822 7.162 1.00 31.88 145 ILE A O 1
ATOM 1069 N N . ARG A 1 146 ? -1.835 -48.661 5.896 1.00 27.97 146 ARG A N 1
ATOM 1070 C CA . ARG A 1 146 ? -3.202 -48.815 5.358 1.00 27.97 146 ARG A CA 1
ATOM 1071 C C . ARG A 1 146 ? -4.017 -49.564 6.403 1.00 27.97 146 ARG A C 1
ATOM 1073 O O . ARG A 1 146 ? -3.414 -50.377 7.084 1.00 27.97 146 ARG A O 1
ATOM 1080 N N . TRP A 1 147 ? -5.329 -49.357 6.450 1.00 24.36 147 TRP A N 1
ATOM 1081 C CA . TRP A 1 147 ? -6.371 -50.374 6.222 1.00 24.36 147 TRP A CA 1
ATOM 1082 C C . TRP A 1 147 ? -7.753 -49.686 6.256 1.00 24.36 147 TRP A C 1
ATOM 1084 O O . TRP A 1 147 ? -7.875 -48.635 6.874 1.00 24.36 147 TRP A O 1
ATOM 1094 N N . TRP A 1 148 ? -8.680 -50.283 5.495 1.00 42.56 148 TRP A N 1
ATOM 1095 C CA . TRP A 1 148 ? -10.132 -50.084 5.314 1.00 42.56 148 TRP A CA 1
ATOM 1096 C C . TRP A 1 148 ? -10.854 -48.964 6.071 1.00 42.56 148 TRP A C 1
ATOM 1098 O O . TRP A 1 148 ? -10.800 -48.947 7.318 1.00 42.56 148 TRP A O 1
#

Sequence (148 aa):
AVVPLTGRYASLGAQVKNGYEIAVEHINAAGGVTVGGKKMKIELAMLDDESDATKTVSRLESLAAQGVVVYLGGAGSDLHAAAVSIAEKNKIPYLGIAFALESVLEQGFRYVFSPFPKSSDMVKRRTGERRSATTGNAKGKRAGIRWW

pLDDT: mean 84.6, std 20.8, range [24.36, 98.62]

Secondary structure (DSSP, 8-state):
-EE-SSSTTHHHHHHHHHHHHHHHHHHHHTT-EEETTEEEPPP---EE-TT-HHHHHHHHHHHHHTT-S-EE--S-HHHHHHHHHHHHHHT--EE--S----HHHHS--SSEE-SS--HHHHHHHHHT-PPP----------------

Foldseek 3Di:
DEAACAAPCVVQRVVVVVVVVVVQVVCVVVQADADPNDHDRDDDDYDHQNPDQVSLLVVLVVVVVVPDQAAEEYADASNVVSNQVSCQVSVHAYEDDHDQDPVSVVPPRDRYDYPDDHPVRVVCVVVVHDDDPDDDDDDDDDDDDDDD

Organism: Tectimicrobiota bacterium (NCBI:txid2528274)

Radius of gyration: 18.76 Å; chains: 1; bounding box: 36×60×34 Å

InterPro domains:
  IPR028081 Leucine-binding protein domain [PF13458] (2-123)
  IPR028082 Periplasmic binding protein-like I [SSF53822] (2-123)
  IPR051010 Branched-chain amino acid transport protein [PTHR30483] (2-121)